Protein AF-A0A9N8HXK0-F1 (afdb_monomer_lite)

Secondary structure (DSSP, 8-state):
--BHHHHHHHHHHHHHHHHT-TT--TT-HHHHHHHHHHHHHHTS-TT-B--HHHHHHHHHHHHHHHHHHHHHHT-

Sequence (75 aa):
QRAVDELQPLLGDLMESITRLPETPNDFEPNRKVEKWLKKLNAMRAVDEIDEEDSRQLYLDLDSAYAQFTRYLKR

Foldseek 3Di:
DFFLLVVLVVLVVVLVVVVPDPPADPVLQLNVLSVVVNVVSVVDDRGDTDDPVVVVVNVVSNVVSVVSVVVVVVD

Structure (mmCIF, N/CA/C/O backbone):
data_AF-A0A9N8HXK0-F1
#
_entry.id   AF-A0A9N8HXK0-F1
#
loop_
_atom_site.group_PDB
_atom_site.id
_atom_site.type_symbol
_atom_site.label_atom_id
_atom_site.label_alt_id
_atom_site.label_comp_id
_atom_site.label_asym_id
_atom_site.label_entity_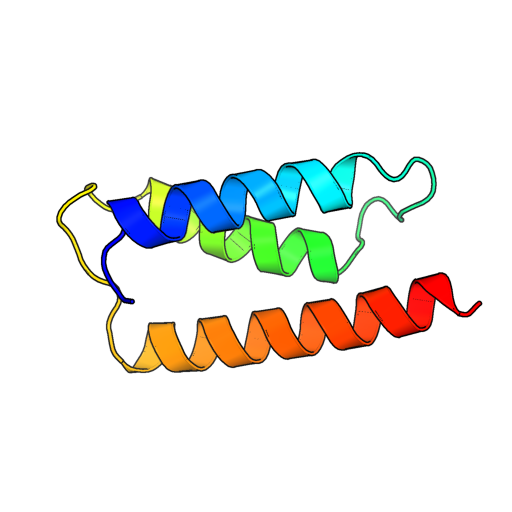id
_atom_site.label_seq_id
_atom_site.pdbx_PDB_ins_code
_atom_site.Cartn_x
_atom_site.Cartn_y
_atom_site.Cartn_z
_atom_site.occupancy
_atom_site.B_iso_or_equiv
_atom_site.auth_seq_id
_atom_site.auth_comp_id
_atom_site.auth_asym_id
_atom_site.auth_atom_id
_atom_site.pdbx_PDB_model_num
ATOM 1 N N . GLN A 1 1 ? 5.102 -12.063 -2.997 1.00 70.31 1 GLN A N 1
ATOM 2 C CA . GLN A 1 1 ? 4.497 -11.359 -4.137 1.00 70.31 1 GLN A CA 1
ATOM 3 C C . GLN A 1 1 ? 5.064 -9.950 -4.159 1.00 70.31 1 GLN A C 1
ATOM 5 O O . GLN A 1 1 ? 5.072 -9.326 -3.102 1.00 70.31 1 GLN A O 1
ATOM 10 N N . ARG A 1 2 ? 5.669 -9.520 -5.272 1.00 85.06 2 ARG A N 1
ATOM 11 C CA . ARG A 1 2 ? 6.343 -8.207 -5.389 1.00 85.06 2 ARG A CA 1
ATOM 12 C C . ARG A 1 2 ? 5.957 -7.438 -6.656 1.00 85.06 2 ARG A C 1
ATOM 14 O O . ARG A 1 2 ? 6.221 -6.241 -6.708 1.00 85.06 2 ARG A O 1
ATOM 21 N N . ALA A 1 3 ? 5.335 -8.095 -7.636 1.00 94.38 3 ALA A N 1
ATOM 22 C CA . ALA A 1 3 ? 4.931 -7.460 -8.880 1.00 94.38 3 ALA A CA 1
ATOM 23 C C . ALA A 1 3 ? 3.732 -6.527 -8.670 1.00 94.38 3 ALA A C 1
ATOM 25 O O . ALA A 1 3 ? 2.843 -6.787 -7.852 1.00 94.38 3 ALA A O 1
ATOM 26 N N . VAL A 1 4 ? 3.734 -5.407 -9.391 1.00 95.75 4 VAL A N 1
ATOM 27 C CA . VAL A 1 4 ? 2.710 -4.363 -9.272 1.00 95.75 4 VAL A CA 1
ATOM 28 C C . VAL A 1 4 ? 1.341 -4.868 -9.720 1.00 95.75 4 VAL A C 1
ATOM 30 O O . VAL A 1 4 ? 0.355 -4.588 -9.043 1.00 95.75 4 VAL A O 1
ATOM 33 N N . ASP A 1 5 ? 1.264 -5.623 -10.815 1.00 96.94 5 ASP A N 1
ATOM 34 C CA . ASP A 1 5 ? 0.020 -6.213 -11.327 1.00 96.94 5 ASP A CA 1
ATOM 35 C C . ASP A 1 5 ? -0.630 -7.224 -10.372 1.00 96.94 5 ASP A C 1
ATOM 37 O O . ASP A 1 5 ? -1.847 -7.401 -10.396 1.00 96.94 5 ASP A O 1
ATOM 41 N N . GLU A 1 6 ? 0.154 -7.833 -9.488 1.00 96.38 6 GLU A N 1
ATOM 42 C CA . GLU A 1 6 ? -0.345 -8.710 -8.433 1.00 96.38 6 GLU A CA 1
ATOM 43 C C . GLU A 1 6 ? -0.759 -7.933 -7.172 1.00 96.38 6 GLU A C 1
ATOM 45 O O . GLU A 1 6 ? -1.759 -8.264 -6.536 1.00 96.38 6 GLU A O 1
ATOM 50 N N . LEU A 1 7 ? 0.000 -6.902 -6.782 1.00 96.88 7 LEU A N 1
ATOM 51 C CA . LEU A 1 7 ? -0.230 -6.156 -5.538 1.00 96.88 7 LEU A CA 1
ATOM 52 C C . LEU A 1 7 ? -1.322 -5.087 -5.666 1.00 96.88 7 LEU A C 1
ATOM 54 O O . LEU A 1 7 ? -2.116 -4.901 -4.743 1.00 96.88 7 LEU A O 1
ATOM 58 N N . GLN A 1 8 ? -1.355 -4.359 -6.782 1.00 97.50 8 GLN A N 1
ATOM 59 C CA . GLN A 1 8 ? -2.229 -3.200 -6.957 1.00 97.50 8 GLN A CA 1
ATOM 60 C C . GLN A 1 8 ? -3.722 -3.563 -6.856 1.00 97.50 8 GLN A C 1
ATOM 62 O O . GLN A 1 8 ? -4.414 -2.880 -6.091 1.00 97.50 8 GLN A O 1
ATOM 67 N N . PRO A 1 9 ? -4.222 -4.646 -7.495 1.00 97.75 9 PRO A N 1
ATOM 68 C CA . PRO A 1 9 ? -5.627 -5.032 -7.369 1.00 97.75 9 PRO A CA 1
ATOM 69 C C . PRO A 1 9 ? -6.009 -5.392 -5.928 1.00 97.75 9 PRO A C 1
ATOM 71 O O . PRO A 1 9 ? -7.041 -4.947 -5.434 1.00 97.75 9 PRO A O 1
ATOM 74 N N . LEU A 1 10 ? -5.134 -6.106 -5.208 1.00 97.00 10 LEU A N 1
ATOM 75 C CA . LEU A 1 10 ? -5.373 -6.510 -3.816 1.00 97.00 10 LEU A CA 1
ATOM 76 C C . LEU A 1 10 ? -5.503 -5.304 -2.877 1.00 97.00 10 LEU A C 1
ATOM 78 O O . LEU A 1 10 ? -6.375 -5.271 -2.006 1.00 97.00 10 LEU A O 1
ATOM 82 N N . LEU A 1 11 ? -4.637 -4.301 -3.044 1.00 97.00 11 LEU A N 1
ATOM 83 C CA . LEU A 1 11 ? -4.723 -3.068 -2.264 1.00 97.00 11 LEU A CA 1
ATOM 84 C C . LEU A 1 11 ? -5.950 -2.230 -2.656 1.00 97.00 11 LEU A C 1
ATOM 86 O O . LEU A 1 11 ? -6.500 -1.538 -1.798 1.00 97.00 11 LEU A O 1
ATOM 90 N N . GLY A 1 12 ? -6.386 -2.298 -3.917 1.00 97.12 12 GLY A N 1
ATOM 91 C CA . GLY A 1 12 ? -7.606 -1.653 -4.401 1.00 97.12 12 GLY A CA 1
ATOM 92 C C . GLY A 1 12 ? -8.845 -2.215 -3.710 1.00 97.12 12 GLY A C 1
ATOM 93 O O . GLY A 1 12 ? -9.594 -1.463 -3.084 1.00 97.12 12 GLY A O 1
ATOM 94 N N . ASP A 1 13 ? -8.991 -3.539 -3.719 1.00 96.50 13 ASP A N 1
ATOM 95 C CA . ASP A 1 13 ? -10.090 -4.245 -3.051 1.00 96.50 13 ASP A CA 1
ATOM 96 C C . ASP A 1 13 ? -10.114 -3.975 -1.538 1.00 96.50 13 ASP A C 1
ATOM 98 O O . ASP A 1 13 ? -11.180 -3.779 -0.934 1.00 96.50 13 ASP A O 1
ATOM 102 N N . LEU A 1 14 ? -8.931 -3.919 -0.911 1.00 94.75 14 LEU A N 1
ATOM 103 C CA . LEU A 1 14 ? -8.792 -3.541 0.493 1.00 94.75 14 LEU A CA 1
ATOM 104 C C . LEU A 1 14 ? -9.280 -2.108 0.733 1.00 94.75 14 LEU A C 1
ATOM 106 O O . LEU A 1 14 ? -10.077 -1.890 1.646 1.00 94.75 14 LEU A O 1
ATOM 110 N N . MET A 1 15 ? -8.840 -1.144 -0.082 1.00 94.56 15 MET A N 1
ATOM 111 C CA . MET A 1 15 ? -9.238 0.261 0.038 1.00 94.56 15 MET A CA 1
ATOM 112 C C . MET A 1 15 ? -10.749 0.443 -0.124 1.00 94.56 15 MET A C 1
ATOM 114 O O . MET A 1 15 ? -11.388 1.136 0.672 1.00 94.56 15 MET A O 1
ATOM 118 N N . GLU A 1 16 ? -11.352 -0.200 -1.120 1.00 93.69 16 GLU A N 1
ATOM 119 C CA . GLU A 1 16 ? -12.803 -0.153 -1.281 1.00 93.69 16 GLU A CA 1
ATOM 120 C C . GLU A 1 16 ? -13.531 -0.724 -0.061 1.00 93.69 16 GLU A C 1
ATOM 122 O O . GLU A 1 16 ? -14.551 -0.197 0.383 1.00 93.69 16 GLU A O 1
ATOM 127 N N . SER A 1 17 ? -13.010 -1.808 0.509 1.00 90.50 17 SER A N 1
ATOM 128 C CA . SER A 1 17 ? -13.635 -2.467 1.654 1.00 90.50 17 SER A CA 1
ATOM 129 C C . SER A 1 17 ? -13.560 -1.622 2.927 1.00 90.50 17 SER A C 1
ATOM 131 O O . SER A 1 17 ? -14.554 -1.536 3.646 1.00 90.50 17 SER A O 1
ATOM 133 N N . ILE A 1 18 ? -12.432 -0.951 3.186 1.00 86.88 18 ILE A N 1
ATOM 134 C CA . ILE A 1 18 ? -12.263 -0.095 4.374 1.00 86.88 18 ILE A CA 1
ATOM 135 C C . ILE A 1 18 ? -12.981 1.257 4.251 1.00 86.88 18 ILE A C 1
ATOM 137 O O . ILE A 1 18 ? -13.388 1.816 5.266 1.00 86.88 18 ILE A O 1
ATOM 141 N N . THR A 1 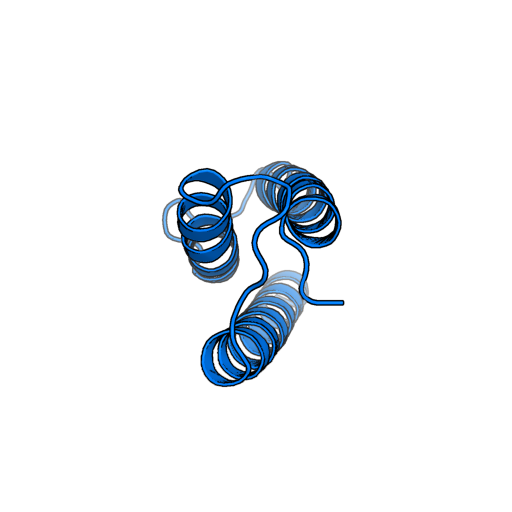19 ? -13.186 1.771 3.033 1.00 86.38 19 THR A N 1
ATOM 142 C CA . THR A 1 19 ? -13.895 3.046 2.793 1.00 86.38 19 THR A CA 1
ATOM 143 C C . THR A 1 19 ? -15.416 2.910 2.761 1.00 86.38 19 THR A C 1
ATOM 145 O O . THR A 1 19 ? -16.117 3.896 2.971 1.00 86.38 19 THR A O 1
ATOM 148 N N . ARG A 1 20 ? -15.955 1.699 2.562 1.00 86.38 20 ARG A N 1
ATOM 149 C CA . ARG A 1 20 ? -17.401 1.426 2.662 1.00 86.38 20 ARG A CA 1
ATOM 150 C C . ARG A 1 20 ? -17.964 1.551 4.083 1.00 86.38 20 ARG A C 1
ATOM 152 O O . ARG A 1 20 ? -19.182 1.500 4.243 1.00 86.38 20 ARG A O 1
ATOM 159 N N . LEU A 1 21 ? -17.124 1.698 5.108 1.00 81.19 21 LEU A N 1
ATOM 160 C CA . LEU A 1 21 ? -17.583 1.852 6.485 1.00 81.19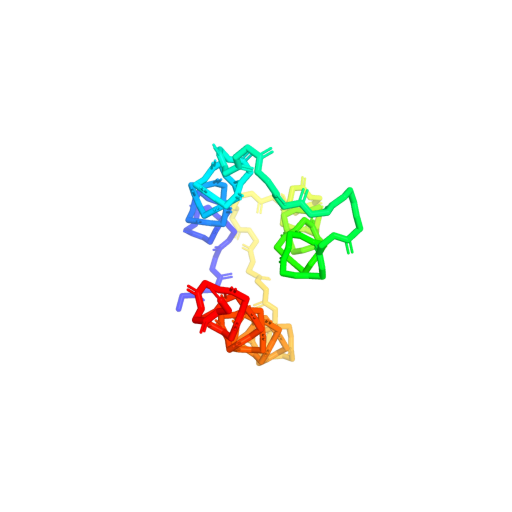 21 LEU A CA 1
ATOM 161 C C . LEU A 1 21 ? -18.059 3.292 6.750 1.00 81.19 21 LEU A C 1
ATOM 163 O O . LEU A 1 21 ? -17.244 4.212 6.737 1.00 81.19 21 LEU A O 1
ATOM 167 N N . PRO A 1 22 ? -19.357 3.506 7.036 1.00 65.56 22 PRO A N 1
ATOM 168 C CA . PRO A 1 22 ? -19.954 4.842 7.080 1.00 65.56 22 PRO A CA 1
ATOM 169 C C . PRO A 1 22 ? -19.483 5.727 8.249 1.00 65.56 22 PRO A C 1
ATOM 171 O O . PRO A 1 22 ? -19.767 6.920 8.245 1.00 65.56 22 PRO A O 1
ATOM 174 N N . GLU A 1 23 ? -18.770 5.175 9.236 1.00 77.62 23 GLU A N 1
ATOM 175 C CA . GLU A 1 23 ? -18.406 5.877 10.480 1.00 77.62 23 GLU A CA 1
ATOM 176 C C . GLU A 1 23 ? -16.896 6.107 10.669 1.00 77.62 23 GLU A C 1
ATOM 178 O O . GLU A 1 23 ? -16.471 6.619 11.709 1.00 77.62 23 GLU A O 1
ATOM 183 N N . THR A 1 24 ? -16.053 5.772 9.685 1.00 79.69 24 THR A N 1
ATOM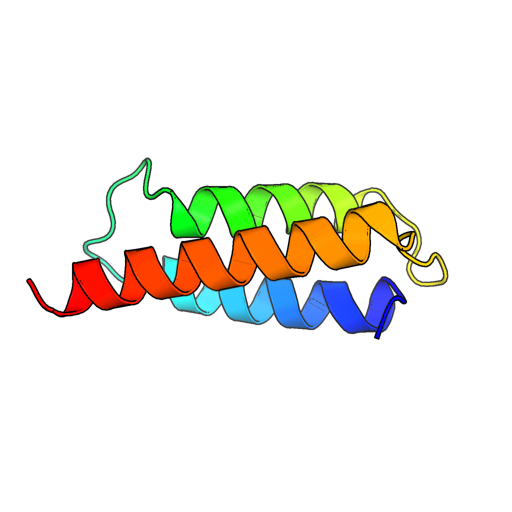 184 C CA . THR A 1 24 ? -14.611 6.024 9.822 1.00 79.69 24 THR A CA 1
ATOM 185 C C . THR A 1 24 ? -14.301 7.525 9.756 1.00 79.69 24 THR A C 1
ATOM 187 O O . THR A 1 24 ? -14.812 8.202 8.861 1.00 79.69 24 THR A O 1
ATOM 190 N N . PRO A 1 25 ? -13.437 8.062 10.640 1.00 84.88 25 PRO A N 1
ATOM 191 C CA . PRO A 1 25 ? -12.994 9.453 10.565 1.00 84.88 25 PRO A CA 1
ATOM 192 C C . PRO A 1 25 ? -12.396 9.822 9.198 1.00 84.88 25 PRO A C 1
ATOM 194 O O . PRO A 1 25 ? -11.733 9.007 8.558 1.00 84.88 25 PRO A O 1
ATOM 197 N N . ASN A 1 26 ? -12.552 11.082 8.776 1.00 76.56 26 ASN A N 1
ATOM 198 C CA . ASN A 1 26 ? -11.983 11.586 7.513 1.00 76.56 26 ASN A CA 1
ATOM 199 C C . ASN A 1 26 ? -10.445 11.461 7.435 1.00 76.56 26 ASN A C 1
ATOM 201 O O . ASN A 1 26 ? -9.867 11.478 6.352 1.00 76.56 26 ASN A O 1
ATOM 205 N N . ASP A 1 27 ? -9.767 11.352 8.575 1.00 82.56 27 ASP A N 1
ATOM 206 C CA . ASP A 1 27 ? -8.321 11.192 8.716 1.00 82.56 27 ASP A CA 1
ATOM 207 C C . ASP A 1 27 ? -7.920 9.805 9.234 1.00 82.56 27 ASP A C 1
ATOM 209 O O . ASP A 1 27 ? -6.838 9.645 9.798 1.00 82.56 27 ASP A O 1
ATOM 213 N N . PHE A 1 28 ? -8.774 8.796 9.034 1.00 90.88 28 PHE A N 1
ATOM 214 C CA . PHE A 1 28 ? -8.545 7.458 9.557 1.00 90.88 28 PHE A CA 1
ATOM 215 C C . PHE A 1 28 ? -7.238 6.854 9.026 1.00 90.88 28 PHE A C 1
ATOM 217 O O . PHE A 1 28 ? -7.087 6.544 7.842 1.00 90.88 28 PHE A O 1
ATOM 224 N N . GLU A 1 29 ? -6.281 6.691 9.937 1.00 91.88 29 GLU A N 1
ATOM 225 C CA . GLU A 1 29 ? -4.904 6.305 9.629 1.00 91.88 29 GLU A CA 1
ATOM 226 C C . GLU A 1 29 ? -4.780 4.987 8.835 1.00 91.88 29 GLU A C 1
ATOM 228 O O . GLU A 1 29 ? -3.986 4.954 7.890 1.00 91.88 29 GLU A O 1
ATOM 233 N N . PRO A 1 30 ? -5.569 3.920 9.105 1.00 93.50 30 PRO A N 1
ATOM 234 C CA . PRO A 1 30 ? -5.573 2.724 8.261 1.00 93.50 30 PRO A CA 1
ATOM 235 C C . PRO A 1 30 ? -5.840 3.020 6.781 1.00 93.50 30 PRO A C 1
ATOM 237 O O . PRO A 1 30 ? -5.121 2.510 5.922 1.00 93.50 30 PRO A O 1
ATOM 240 N N . ASN A 1 31 ? -6.802 3.900 6.479 1.00 93.50 31 ASN A N 1
ATOM 241 C CA . ASN A 1 31 ? -7.125 4.277 5.103 1.00 93.50 31 ASN A CA 1
ATOM 242 C C . ASN A 1 31 ? -5.948 5.021 4.464 1.00 93.50 31 ASN A C 1
ATOM 244 O O . ASN A 1 31 ? -5.538 4.687 3.355 1.00 93.50 31 ASN A O 1
ATOM 248 N N . ARG A 1 32 ? -5.330 5.968 5.184 1.00 94.56 32 ARG A N 1
ATOM 249 C CA . ARG A 1 32 ? -4.167 6.727 4.685 1.00 94.56 32 ARG A CA 1
ATOM 250 C C . ARG A 1 32 ? -2.981 5.835 4.335 1.00 94.56 32 ARG A C 1
ATOM 252 O O . ARG A 1 32 ? -2.320 6.065 3.322 1.00 94.56 32 ARG A O 1
ATOM 259 N N . LYS A 1 33 ? -2.715 4.805 5.142 1.00 96.38 33 LYS A N 1
ATOM 260 C CA . LYS A 1 33 ? -1.631 3.848 4.877 1.00 96.38 33 LYS A CA 1
ATOM 261 C C . LYS A 1 33 ? -1.873 3.059 3.595 1.00 96.38 33 LYS A C 1
ATOM 263 O O . LYS A 1 33 ? -0.965 2.965 2.771 1.00 96.38 33 LYS A O 1
ATOM 268 N N . VAL A 1 34 ? -3.088 2.551 3.391 1.00 96.50 34 VAL A N 1
ATOM 269 C CA . VAL A 1 34 ? -3.443 1.842 2.150 1.00 96.50 34 VAL A CA 1
ATOM 270 C C . VAL A 1 34 ? -3.401 2.797 0.949 1.00 96.50 34 VAL A C 1
ATOM 272 O O . VAL A 1 34 ? -2.850 2.448 -0.094 1.00 96.50 34 VAL A O 1
ATOM 275 N N . GLU A 1 35 ? -3.879 4.038 1.105 1.00 96.00 35 GLU A N 1
ATOM 276 C CA . GLU A 1 35 ? -3.860 5.059 0.047 1.00 96.00 35 GLU A CA 1
ATOM 277 C C . GLU A 1 35 ? -2.437 5.401 -0.410 1.00 96.00 35 GLU A C 1
ATOM 279 O O . GLU A 1 35 ? -2.173 5.507 -1.608 1.00 96.00 35 GLU A O 1
ATOM 284 N N . LYS A 1 36 ? -1.506 5.562 0.539 1.00 97.69 36 LYS A N 1
ATOM 285 C CA . LYS A 1 36 ? -0.085 5.825 0.271 1.00 97.69 36 LYS A CA 1
ATOM 286 C C . LYS A 1 36 ? 0.507 4.750 -0.641 1.00 97.69 36 LYS A C 1
ATOM 288 O O . LYS A 1 36 ? 1.186 5.081 -1.613 1.00 97.69 36 LYS A O 1
ATOM 293 N N . TRP A 1 37 ? 0.242 3.479 -0.344 1.00 98.25 37 TRP A N 1
ATOM 294 C CA . TRP A 1 37 ? 0.766 2.366 -1.132 1.00 98.25 37 TRP A CA 1
ATOM 295 C C . TRP A 1 37 ? 0.084 2.242 -2.492 1.00 98.25 37 TRP A C 1
ATOM 297 O O . TRP A 1 37 ? 0.781 2.066 -3.488 1.00 98.25 37 TRP A O 1
ATOM 307 N N . LEU A 1 38 ? -1.232 2.453 -2.577 1.00 97.75 38 LEU A N 1
ATOM 308 C CA . LEU A 1 38 ? -1.929 2.529 -3.865 1.00 97.75 38 LEU A CA 1
ATOM 309 C C . LEU A 1 38 ? -1.378 3.638 -4.763 1.00 97.75 38 LEU A C 1
ATOM 311 O O . LEU A 1 38 ? -1.124 3.400 -5.940 1.00 97.75 38 LEU A O 1
ATOM 315 N N . LYS A 1 39 ? -1.138 4.837 -4.218 1.00 98.25 39 LYS A N 1
ATOM 316 C CA . LYS A 1 39 ? -0.522 5.946 -4.965 1.00 98.25 39 LYS A CA 1
ATOM 317 C C . LYS A 1 39 ? 0.854 5.568 -5.505 1.00 98.25 39 LYS A C 1
ATOM 319 O O . LYS A 1 39 ? 1.154 5.884 -6.652 1.00 98.25 39 LYS A O 1
ATOM 324 N N . LYS A 1 40 ? 1.667 4.882 -4.696 1.00 98.25 40 LYS A N 1
ATOM 325 C CA . LYS A 1 40 ? 2.987 4.402 -5.112 1.00 98.25 40 LYS A CA 1
ATOM 326 C C . LYS A 1 40 ? 2.890 3.366 -6.235 1.00 98.25 40 LYS A C 1
ATOM 328 O O . LYS A 1 40 ? 3.529 3.554 -7.262 1.00 98.25 40 LYS A O 1
ATOM 333 N N . LEU A 1 41 ? 2.061 2.332 -6.077 1.00 98.00 41 LEU A N 1
ATOM 334 C CA . LEU A 1 41 ? 1.893 1.275 -7.082 1.00 98.00 41 LEU A CA 1
ATOM 335 C C . LEU A 1 41 ? 1.303 1.811 -8.397 1.00 98.00 41 LEU A C 1
ATOM 337 O O . LEU A 1 41 ? 1.767 1.437 -9.467 1.00 98.00 41 LEU A O 1
ATOM 341 N N . ASN A 1 42 ? 0.349 2.746 -8.337 1.00 97.88 42 ASN A N 1
ATOM 342 C CA . ASN A 1 42 ? -0.239 3.375 -9.527 1.00 97.88 42 ASN A CA 1
ATOM 343 C C . ASN A 1 42 ? 0.763 4.232 -10.329 1.00 97.88 42 ASN A C 1
ATOM 345 O O . ASN A 1 42 ? 0.496 4.552 -11.485 1.00 97.88 42 ASN A O 1
ATOM 349 N N . ALA A 1 43 ? 1.888 4.633 -9.727 1.00 98.19 43 ALA A N 1
ATOM 350 C CA . ALA A 1 43 ? 2.964 5.353 -10.409 1.00 98.19 43 ALA A CA 1
ATOM 351 C C . ALA A 1 43 ? 3.991 4.416 -11.077 1.00 98.19 43 ALA A C 1
ATOM 353 O O . ALA A 1 43 ? 4.895 4.894 -11.763 1.00 98.19 43 ALA A O 1
ATOM 354 N N . MET A 1 44 ? 3.867 3.103 -10.875 1.00 97.94 44 MET A N 1
ATOM 355 C CA . MET A 1 44 ? 4.739 2.074 -11.438 1.00 97.94 44 MET A CA 1
ATOM 356 C C . MET A 1 44 ? 4.046 1.381 -12.615 1.00 97.94 44 MET A C 1
ATOM 358 O O . MET A 1 44 ? 2.821 1.409 -12.746 1.00 97.94 44 MET A O 1
ATOM 362 N N . ARG A 1 45 ? 4.817 0.749 -13.501 1.00 98.06 45 ARG A N 1
ATOM 363 C CA . ARG A 1 45 ? 4.237 -0.073 -14.569 1.00 98.06 45 ARG A CA 1
ATOM 364 C C . ARG A 1 45 ? 3.801 -1.414 -13.986 1.00 98.06 45 ARG A C 1
ATOM 366 O O . ARG A 1 45 ? 4.415 -1.917 -13.055 1.00 98.06 45 ARG A O 1
ATOM 373 N N . ALA A 1 46 ? 2.807 -2.038 -14.612 1.00 94.12 46 ALA A N 1
ATOM 374 C CA . ALA A 1 46 ? 2.276 -3.343 -14.206 1.00 94.12 46 ALA A CA 1
ATOM 375 C C . ALA A 1 46 ? 3.357 -4.429 -14.023 1.00 94.12 46 ALA A C 1
ATOM 377 O O . ALA A 1 46 ? 3.272 -5.229 -13.102 1.00 94.12 46 ALA A O 1
ATOM 378 N N . VAL A 1 47 ? 4.382 -4.423 -14.881 1.00 95.38 47 VAL A N 1
ATOM 379 C CA . VAL A 1 47 ? 5.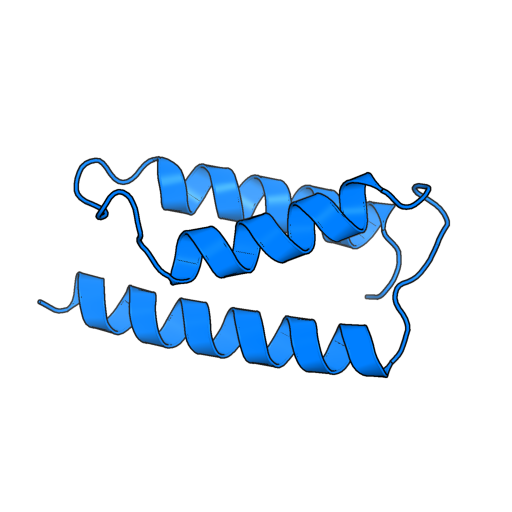476 -5.411 -14.875 1.00 95.38 47 VAL A CA 1
ATOM 380 C C . VAL A 1 47 ? 6.633 -5.053 -13.940 1.00 95.38 47 VAL A C 1
ATOM 382 O O . VAL A 1 47 ? 7.619 -5.784 -13.888 1.00 95.38 47 VAL A O 1
ATOM 385 N N . ASP A 1 48 ? 6.575 -3.895 -13.285 1.00 97.94 48 ASP A N 1
ATOM 386 C CA . ASP A 1 48 ? 7.608 -3.500 -12.338 1.00 97.94 48 ASP A CA 1
ATOM 387 C C . ASP A 1 48 ? 7.387 -4.243 -11.007 1.00 97.94 48 ASP A C 1
ATOM 389 O O . ASP A 1 48 ? 6.276 -4.670 -10.682 1.00 97.94 48 ASP A O 1
ATOM 393 N N . GLU A 1 49 ? 8.449 -4.383 -10.215 1.00 98.12 49 GLU A N 1
ATOM 394 C CA . GLU A 1 49 ? 8.394 -4.967 -8.874 1.00 98.12 49 GLU A CA 1
ATOM 395 C C . GLU A 1 49 ? 8.775 -3.923 -7.823 1.00 98.12 49 GLU A C 1
ATOM 397 O O . GLU A 1 49 ? 9.646 -3.081 -8.059 1.00 98.12 49 GLU A O 1
ATOM 402 N N . ILE A 1 50 ? 8.150 -3.992 -6.646 1.00 97.69 50 ILE A N 1
ATOM 403 C CA . ILE A 1 50 ? 8.648 -3.261 -5.476 1.00 97.69 50 ILE A CA 1
ATOM 404 C C . ILE A 1 50 ? 9.927 -3.922 -4.953 1.00 97.69 50 ILE A C 1
ATOM 406 O O . ILE A 1 50 ? 10.079 -5.148 -5.005 1.00 97.69 50 ILE A O 1
ATOM 410 N N . ASP A 1 51 ? 10.842 -3.120 -4.414 1.00 97.50 51 ASP A N 1
ATOM 411 C CA . ASP A 1 51 ? 12.075 -3.644 -3.837 1.00 97.50 51 ASP A CA 1
ATOM 412 C C . ASP A 1 51 ? 11.846 -4.322 -2.468 1.00 97.50 51 ASP A C 1
ATOM 414 O O . ASP A 1 51 ? 10.734 -4.410 -1.933 1.00 97.50 51 ASP A O 1
ATOM 418 N N . GLU A 1 52 ? 12.913 -4.889 -1.905 1.00 97.06 52 GLU A N 1
ATOM 419 C CA . GLU A 1 52 ? 12.833 -5.586 -0.622 1.00 97.06 52 GLU A CA 1
ATOM 420 C C . GLU A 1 52 ? 12.532 -4.647 0.558 1.00 97.06 52 GLU A C 1
ATOM 422 O O . GLU A 1 52 ? 11.861 -5.062 1.507 1.00 97.06 52 GLU A O 1
ATOM 427 N N . GLU A 1 53 ? 13.004 -3.403 0.508 1.00 97.88 53 GLU A N 1
ATOM 428 C CA . GLU A 1 53 ? 12.766 -2.410 1.555 1.00 97.88 53 GLU A CA 1
ATOM 429 C C . GLU A 1 53 ? 11.289 -2.015 1.577 1.00 97.88 53 GLU A C 1
ATOM 431 O O . GLU A 1 53 ? 10.626 -2.112 2.614 1.00 97.88 53 GLU A O 1
ATOM 436 N N . ASP A 1 54 ? 10.742 -1.697 0.408 1.00 97.88 54 ASP A N 1
ATOM 437 C CA . ASP A 1 54 ? 9.335 -1.398 0.211 1.00 97.88 54 ASP A CA 1
ATOM 438 C C . ASP A 1 54 ? 8.441 -2.568 0.584 1.00 97.88 54 ASP A C 1
ATOM 440 O O . ASP A 1 54 ? 7.419 -2.377 1.237 1.00 97.88 54 ASP A O 1
ATOM 444 N N . SER A 1 55 ? 8.827 -3.792 0.223 1.00 97.50 55 SER A N 1
ATOM 445 C CA . SER A 1 55 ? 8.072 -4.990 0.586 1.00 97.50 55 SER A CA 1
ATOM 446 C C . SER A 1 55 ? 7.955 -5.147 2.107 1.00 97.50 55 SER A C 1
ATOM 448 O O . SER A 1 55 ? 6.868 -5.438 2.617 1.00 97.50 55 SER A O 1
ATOM 450 N N . ARG A 1 56 ? 9.043 -4.905 2.850 1.00 98.00 56 ARG A N 1
ATOM 451 C CA . ARG A 1 56 ? 9.040 -4.950 4.321 1.00 98.00 56 ARG A CA 1
ATOM 452 C C . ARG A 1 56 ? 8.234 -3.800 4.923 1.00 98.00 56 ARG A C 1
ATOM 454 O O . ARG A 1 56 ? 7.478 -4.023 5.870 1.00 98.00 56 ARG A O 1
ATOM 461 N N . GLN A 1 57 ? 8.358 -2.594 4.372 1.00 98.44 57 GLN A N 1
ATOM 462 C CA . GLN A 1 57 ? 7.616 -1.433 4.859 1.00 98.44 57 GLN A CA 1
ATOM 463 C C . GLN A 1 57 ? 6.113 -1.557 4.578 1.00 98.44 57 GLN A C 1
ATOM 465 O O . GLN A 1 57 ? 5.310 -1.208 5.442 1.00 98.44 57 GLN A O 1
ATOM 470 N N . LEU A 1 58 ? 5.722 -2.095 3.418 1.00 97.94 58 LEU A N 1
ATOM 471 C CA . LEU A 1 58 ? 4.331 -2.384 3.069 1.00 97.94 58 LEU A CA 1
ATOM 472 C C . LEU A 1 58 ? 3.719 -3.353 4.077 1.00 97.94 58 LEU A C 1
ATOM 474 O O . LEU A 1 58 ? 2.649 -3.081 4.615 1.00 97.94 58 LEU A O 1
ATOM 478 N N . TYR A 1 59 ? 4.421 -4.446 4.382 1.00 97.62 59 TYR A N 1
ATOM 479 C CA . TYR A 1 59 ? 3.970 -5.411 5.382 1.00 97.62 59 TYR A CA 1
ATOM 480 C C . TYR A 1 59 ? 3.738 -4.757 6.752 1.00 97.62 59 TYR A C 1
ATOM 482 O O . TYR A 1 59 ? 2.671 -4.920 7.343 1.00 97.62 59 TYR A O 1
ATOM 490 N N . LEU A 1 60 ? 4.706 -3.975 7.242 1.00 98.25 60 LEU A N 1
ATOM 491 C CA . LEU A 1 60 ? 4.608 -3.311 8.544 1.00 98.25 60 LEU A CA 1
ATOM 492 C C . LEU A 1 60 ? 3.481 -2.267 8.581 1.00 98.25 60 LEU A C 1
ATOM 494 O O . LEU A 1 60 ? 2.749 -2.167 9.570 1.00 98.25 60 LEU A O 1
ATOM 498 N N . ASP A 1 61 ? 3.321 -1.496 7.505 1.00 98.25 61 ASP A N 1
ATOM 499 C CA . ASP A 1 61 ? 2.256 -0.503 7.389 1.00 98.25 61 ASP A CA 1
ATOM 500 C C . ASP A 1 61 ? 0.872 -1.175 7.398 1.00 98.25 61 ASP A C 1
ATOM 502 O O . ASP A 1 61 ? -0.021 -0.689 8.099 1.00 98.25 61 ASP A O 1
ATOM 506 N N . LEU A 1 62 ? 0.705 -2.300 6.690 1.00 97.50 62 LEU A N 1
ATOM 507 C CA . LEU A 1 62 ? -0.543 -3.070 6.655 1.00 97.50 62 LEU A CA 1
ATOM 508 C C . LEU A 1 62 ? -0.861 -3.743 7.997 1.00 97.50 62 LEU A C 1
ATOM 510 O O . LEU A 1 62 ? -2.001 -3.655 8.452 1.00 97.50 62 LEU A O 1
ATOM 514 N N . ASP A 1 63 ? 0.122 -4.350 8.666 1.00 97.88 63 ASP A N 1
ATOM 515 C CA . ASP A 1 63 ? -0.061 -4.949 9.998 1.00 97.88 63 ASP A CA 1
ATOM 516 C C . ASP A 1 63 ? -0.500 -3.890 11.025 1.00 97.88 63 ASP A C 1
ATOM 518 O O . ASP A 1 63 ? -1.486 -4.046 11.752 1.00 97.88 63 ASP A O 1
ATOM 522 N N . SER A 1 64 ? 0.158 -2.728 11.002 1.00 97.31 64 SER A N 1
ATOM 523 C CA . SER A 1 64 ? -0.205 -1.591 11.844 1.00 97.31 64 SER A CA 1
ATOM 524 C C . SER A 1 64 ? -1.595 -1.029 11.515 1.00 97.31 64 SER A C 1
ATOM 526 O O . SER A 1 64 ? -2.334 -0.660 12.433 1.00 97.31 64 SER A O 1
ATOM 528 N N . ALA A 1 65 ? -1.964 -0.941 10.233 1.00 95.50 65 ALA A N 1
ATOM 529 C CA . ALA A 1 65 ? -3.296 -0.514 9.809 1.00 95.50 65 ALA A CA 1
ATOM 530 C C . ALA A 1 65 ? -4.370 -1.494 10.306 1.00 95.50 65 ALA A C 1
ATOM 532 O O . ALA A 1 65 ? -5.361 -1.066 10.898 1.00 95.50 65 ALA A O 1
ATOM 533 N N . TYR A 1 66 ? -4.137 -2.800 10.162 1.00 95.06 66 TYR A N 1
ATOM 534 C CA . TYR A 1 66 ? -5.031 -3.853 10.641 1.00 95.06 66 TYR A CA 1
ATOM 535 C C . TYR A 1 66 ? -5.217 -3.819 12.165 1.00 95.06 66 TYR A C 1
ATOM 537 O O . TYR A 1 66 ? -6.347 -3.891 12.660 1.00 95.06 66 TYR A O 1
ATOM 545 N N . ALA A 1 67 ? -4.133 -3.649 12.926 1.00 95.75 67 ALA A N 1
ATOM 546 C CA . ALA A 1 67 ? -4.193 -3.546 14.382 1.00 95.75 67 ALA A CA 1
ATOM 547 C C . ALA A 1 67 ? -5.013 -2.327 14.841 1.00 95.75 67 ALA A C 1
ATOM 549 O O . ALA A 1 67 ? -5.841 -2.433 15.751 1.00 95.75 67 ALA A O 1
ATOM 550 N N . GLN A 1 68 ? -4.814 -1.171 14.202 1.00 93.31 68 GLN A N 1
ATOM 551 C CA . GLN A 1 68 ? -5.575 0.049 14.484 1.00 93.31 68 GLN A CA 1
ATOM 552 C C . GLN A 1 68 ? -7.052 -0.104 14.121 1.00 93.31 68 GLN A C 1
ATOM 554 O O . GLN A 1 68 ? -7.920 0.231 14.926 1.00 93.31 68 GLN A O 1
ATOM 559 N N . PHE A 1 69 ? -7.333 -0.675 12.953 1.00 91.88 69 PHE A N 1
ATOM 560 C CA . PHE A 1 69 ? -8.685 -0.951 12.488 1.00 91.88 69 PHE A CA 1
ATOM 561 C C . PHE A 1 69 ? -9.436 -1.895 13.434 1.00 91.88 69 PHE A C 1
ATOM 563 O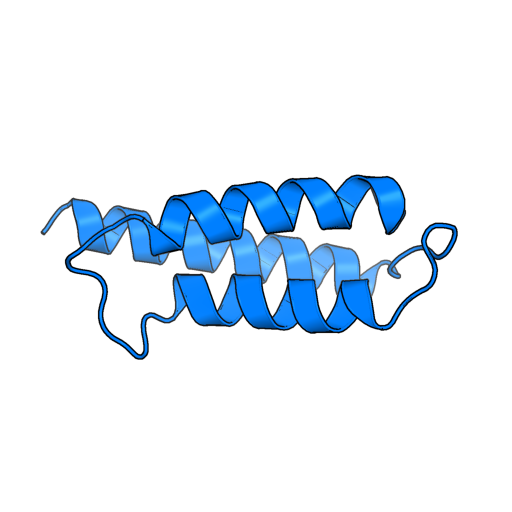 O . PHE A 1 69 ? -10.542 -1.603 13.881 1.00 91.88 69 PHE A O 1
ATOM 570 N N . THR A 1 70 ? -8.793 -2.990 13.838 1.00 91.88 70 THR A N 1
ATOM 571 C CA . THR A 1 70 ? -9.366 -3.959 14.781 1.00 91.88 70 THR A CA 1
ATOM 572 C C . THR A 1 70 ? -9.626 -3.334 16.151 1.00 91.88 70 THR A C 1
ATOM 574 O O . THR A 1 70 ? -10.627 -3.642 16.794 1.00 91.88 70 THR A O 1
ATOM 577 N N . ARG A 1 71 ? -8.738 -2.451 16.627 1.00 92.50 71 ARG A N 1
ATOM 578 C CA . ARG A 1 71 ? -8.962 -1.692 17.868 1.00 92.50 71 ARG A CA 1
ATOM 579 C C . ARG A 1 71 ? -10.138 -0.728 17.746 1.00 92.50 71 ARG A C 1
ATOM 581 O O . ARG A 1 71 ? -10.860 -0.565 18.722 1.00 92.50 71 ARG A O 1
ATOM 588 N N . TYR A 1 72 ? -10.318 -0.110 16.582 1.00 89.62 72 TYR A N 1
ATOM 589 C CA . TYR A 1 72 ? -11.441 0.781 16.310 1.00 89.62 72 TYR A CA 1
ATOM 590 C C . TYR A 1 72 ? -12.778 0.023 16.315 1.00 89.62 72 TYR A C 1
ATOM 592 O O . TYR A 1 72 ? -13.697 0.458 16.994 1.00 89.62 72 TYR A O 1
ATOM 600 N N . LEU A 1 73 ? -12.861 -1.151 15.678 1.00 88.44 73 LEU A N 1
ATOM 601 C CA . LEU A 1 73 ? -14.083 -1.975 15.671 1.00 88.44 73 LEU A CA 1
ATOM 602 C C . LEU A 1 73 ? -14.469 -2.560 17.039 1.00 88.44 73 LEU A C 1
ATOM 604 O O . LEU A 1 73 ? -15.604 -2.981 17.228 1.00 88.44 73 LEU A O 1
ATOM 608 N N . LYS A 1 74 ? -13.518 -2.654 17.972 1.00 87.31 74 LYS A N 1
ATOM 609 C CA . LYS A 1 74 ? -13.746 -3.164 19.335 1.00 87.31 74 LYS A CA 1
ATOM 610 C C . LYS A 1 74 ? -14.193 -2.082 20.324 1.00 87.31 74 LYS A C 1
ATOM 612 O O . LYS A 1 74 ? -14.287 -2.385 21.514 1.00 87.31 74 LYS A O 1
ATOM 617 N N . ARG A 1 75 ? -14.361 -0.838 19.872 1.00 71.69 75 ARG A N 1
ATOM 618 C CA . ARG A 1 75 ? -14.908 0.241 20.701 1.00 71.69 75 ARG A CA 1
ATOM 619 C C . ARG A 1 75 ? -16.417 0.154 20.837 1.00 71.69 75 ARG A C 1
ATOM 621 O O . ARG A 1 75 ? -17.063 -0.377 19.913 1.00 71.69 75 ARG A O 1
#

Radius of gyration: 12.84 Å; chains: 1; bounding box: 33×23×36 Å

Organism: NCBI:txid568900

pLDDT: mean 93.05, std 7.17, range [65.56, 98.44]

InterPro domains:
  IPR007143 Vacuolar protein sorting-associated Vps28 [PF03997] (2-73)
  IPR007143 Vacuolar protein sorting-associated Vps28 [PTHR12937] (2-74)
  IPR017899 Vacuolar protein sorting-associated, VPS28, C-terminal [PS51310] (1-74)
  IPR037206 VPS28, C-terminal domain superfamily [G3DSA:1.20.120.1130] (1-75)
  IPR037206 VPS28, C-terminal domain superfamily [SSF140427] (2-73)